Protein AF-A0A2V7IF15-F1 (afdb_monomer_lite)

Secondary structure (DSSP, 8-state):
----------GGGSSSSSSSSS--S----------------PPPPPPPPSSS--SSSHHHHTT---HHHHHHHHHHHHHHHHHHHHHHHHHHHHHTT--GGGS-HHHHHHHHHHHHHHHHHHHHHHHHHHHHHHHHS-HHHHHHHHHHHHHHT-TTSPPP-

Sequence (161 aa):
MRRGGTKVRSVADLHTEEAQMRTMLCSLIAALGIAATAPAQQPAPPAGPPGMMGGDSAEFEWLGLTADQRAKIKAIRDQLQQQNAPLREQVRQITGGRSFRDLSPAARDSLLPKLQPIRDQMMENGRKAHEQIEALLTPEQRKKLAQHMREHGMRGGPPPD

pLDDT: mean 71.69, std 24.36, range [33.16, 97.94]

Structure (mmCIF, N/CA/C/O backbone):
data_AF-A0A2V7IF15-F1
#
_entry.id   AF-A0A2V7IF15-F1
#
loop_
_atom_site.group_PDB
_atom_site.id
_atom_site.type_symbol
_atom_site.label_atom_id
_atom_site.label_alt_id
_atom_site.label_comp_id
_atom_site.label_asym_id
_atom_site.label_entity_id
_atom_site.label_seq_id
_atom_site.pdbx_PDB_ins_code
_atom_site.Cartn_x
_atom_site.Cartn_y
_atom_site.Cartn_z
_atom_site.occupancy
_atom_site.B_iso_or_equiv
_atom_site.auth_seq_id
_atom_site.auth_comp_id
_atom_site.auth_asym_id
_atom_site.auth_atom_id
_atom_site.pdbx_PDB_model_num
ATOM 1 N N . MET A 1 1 ? -57.240 39.005 -23.633 1.00 42.84 1 MET A N 1
ATOM 2 C CA . MET A 1 1 ? -55.908 39.499 -23.214 1.00 42.84 1 MET A CA 1
ATOM 3 C C . MET A 1 1 ? -55.810 39.588 -21.696 1.00 42.84 1 MET A C 1
ATOM 5 O O . MET A 1 1 ? -56.461 40.443 -21.110 1.00 42.84 1 MET A O 1
ATOM 9 N N . ARG A 1 2 ? -54.994 38.736 -21.063 1.00 34.50 2 ARG A N 1
ATOM 10 C CA . ARG A 1 2 ? -54.464 38.924 -19.701 1.00 34.50 2 ARG A CA 1
ATOM 11 C C . ARG A 1 2 ? -53.051 38.334 -19.628 1.00 34.50 2 ARG A C 1
ATOM 13 O O . ARG A 1 2 ? -52.713 37.433 -20.383 1.00 34.50 2 ARG A O 1
ATOM 20 N N . ARG A 1 3 ? -52.255 38.981 -18.782 1.00 39.34 3 ARG A N 1
ATOM 21 C CA . ARG A 1 3 ? -50.794 38.997 -18.652 1.00 39.34 3 ARG A CA 1
ATOM 22 C C . ARG A 1 3 ? -50.221 37.782 -17.915 1.00 39.34 3 ARG A C 1
ATOM 24 O O . ARG A 1 3 ? -50.925 37.164 -17.126 1.00 39.34 3 ARG A O 1
ATOM 31 N N . GLY A 1 4 ? -48.899 37.642 -18.030 1.00 36.25 4 GLY A N 1
ATOM 32 C CA . GLY A 1 4 ? -48.014 37.017 -17.039 1.00 36.25 4 GLY A CA 1
ATOM 33 C C . GLY A 1 4 ? -47.365 35.759 -17.603 1.00 36.25 4 GLY A C 1
ATOM 34 O O . GLY A 1 4 ? -48.064 34.854 -18.017 1.00 36.25 4 GLY A O 1
ATOM 35 N N . GLY A 1 5 ? -46.052 35.618 -17.703 1.00 39.59 5 GLY A N 1
ATOM 36 C CA . GLY A 1 5 ? -44.956 36.299 -17.029 1.00 39.59 5 GLY A CA 1
ATOM 37 C C . GLY A 1 5 ? -43.853 35.253 -16.943 1.00 39.59 5 GLY A C 1
ATOM 38 O O . GLY A 1 5 ? -43.946 34.321 -16.150 1.00 39.59 5 GLY A O 1
ATOM 39 N N . THR A 1 6 ? -42.871 35.347 -17.833 1.00 42.84 6 THR A N 1
ATOM 40 C CA . THR A 1 6 ? -41.742 34.422 -17.929 1.00 42.84 6 THR A CA 1
ATOM 41 C C . THR A 1 6 ? -40.954 34.490 -16.623 1.00 42.84 6 THR A C 1
ATOM 43 O O . THR A 1 6 ? -40.285 35.486 -16.349 1.00 42.84 6 THR A O 1
ATOM 46 N N . LYS A 1 7 ? -41.063 33.463 -15.774 1.00 50.22 7 LYS A N 1
ATOM 47 C CA . LYS A 1 7 ? -40.259 33.375 -14.554 1.00 50.22 7 LYS A CA 1
ATOM 48 C C . LYS A 1 7 ? -38.848 32.956 -14.958 1.00 50.22 7 LYS A C 1
ATOM 50 O O . LYS A 1 7 ? -38.571 31.779 -15.165 1.00 50.22 7 LYS A O 1
ATOM 55 N N . VAL A 1 8 ? -37.987 33.957 -15.111 1.00 46.84 8 VAL A N 1
ATOM 56 C CA . VAL A 1 8 ? -36.533 33.811 -15.185 1.00 46.84 8 VAL A CA 1
ATOM 57 C C . VAL A 1 8 ? -36.099 33.064 -13.922 1.00 46.84 8 VAL A C 1
ATOM 59 O O . VAL A 1 8 ? -36.280 33.563 -12.810 1.00 46.84 8 VAL A O 1
ATOM 62 N N . ARG A 1 9 ? -35.614 31.829 -14.075 1.00 42.75 9 ARG A N 1
ATOM 63 C CA . ARG A 1 9 ? -35.018 31.075 -12.967 1.00 42.75 9 ARG A CA 1
ATOM 64 C C . ARG A 1 9 ? -33.644 31.675 -12.669 1.00 42.75 9 ARG A C 1
ATOM 66 O O . ARG A 1 9 ? -32.831 31.851 -13.570 1.00 42.75 9 ARG A O 1
ATOM 73 N N . SER A 1 10 ? -33.450 32.046 -11.409 1.00 43.06 10 SER A N 1
ATOM 74 C CA . SER A 1 10 ? -32.218 32.626 -10.881 1.00 43.06 10 SER A CA 1
ATOM 75 C C . SER A 1 10 ? -31.094 31.586 -10.872 1.00 43.06 10 SER A C 1
ATOM 77 O O . SER A 1 10 ? -31.337 30.409 -10.620 1.00 43.06 10 SER A O 1
ATOM 79 N N . VAL A 1 11 ? -29.855 32.030 -11.088 1.00 50.34 11 VAL A N 1
ATOM 80 C CA . VAL A 1 11 ? -28.626 31.206 -11.114 1.00 50.34 11 VAL A CA 1
ATOM 81 C C . VAL A 1 11 ? -28.284 30.615 -9.727 1.00 50.34 11 VAL A C 1
ATOM 83 O O . VAL A 1 11 ? -27.347 29.840 -9.583 1.00 50.34 11 VAL A O 1
ATOM 86 N N . ALA A 1 12 ? -29.076 30.924 -8.698 1.00 46.28 12 ALA A N 1
ATOM 87 C CA . ALA A 1 12 ? -28.936 30.379 -7.348 1.00 46.28 12 ALA A CA 1
ATOM 88 C C . ALA A 1 12 ? -29.510 28.955 -7.164 1.00 46.28 12 ALA A C 1
ATOM 90 O O . ALA A 1 12 ? -29.292 28.362 -6.115 1.00 46.28 12 ALA A O 1
ATOM 91 N N . ASP A 1 13 ? -30.206 28.393 -8.160 1.00 40.97 13 ASP A N 1
ATOM 92 C CA . ASP A 1 13 ? -30.818 27.049 -8.087 1.00 40.97 13 ASP A CA 1
ATOM 93 C C . ASP A 1 13 ? -29.898 25.911 -8.588 1.00 40.97 13 ASP A C 1
ATOM 95 O O . ASP A 1 13 ? -30.266 24.744 -8.531 1.00 40.97 13 ASP A O 1
ATOM 99 N N . LEU A 1 14 ? -28.691 26.219 -9.082 1.00 45.41 14 LEU A N 1
ATOM 100 C CA . LEU A 1 14 ? -27.786 25.225 -9.692 1.00 45.41 14 LEU A CA 1
ATOM 101 C C . LEU A 1 14 ? -26.633 24.759 -8.786 1.00 45.41 14 LEU A C 1
ATOM 103 O O . LEU A 1 14 ? -25.773 24.006 -9.231 1.00 45.41 14 LEU A O 1
ATOM 107 N N . HIS A 1 15 ? -26.614 25.158 -7.512 1.00 44.34 15 HIS A N 1
ATOM 108 C CA . HIS A 1 15 ? -25.579 24.740 -6.551 1.00 44.34 15 HIS A CA 1
ATOM 109 C C . HIS A 1 15 ? -26.118 23.961 -5.343 1.00 44.34 15 HIS A C 1
ATOM 111 O O . HIS A 1 15 ? -25.458 23.878 -4.309 1.00 44.34 15 HIS A O 1
ATOM 117 N N . THR A 1 16 ? -27.295 23.344 -5.460 1.00 43.84 16 THR A N 1
ATOM 118 C CA . THR A 1 16 ? -27.920 22.616 -4.338 1.00 43.84 16 THR A CA 1
ATOM 119 C C . THR A 1 16 ? -28.090 21.113 -4.586 1.00 43.84 16 THR A C 1
ATOM 121 O O . THR A 1 16 ? -28.629 20.421 -3.732 1.00 43.84 16 THR A O 1
ATOM 124 N N . GLU A 1 17 ? -27.543 20.564 -5.678 1.00 41.78 17 GLU A N 1
ATOM 125 C CA . GLU A 1 17 ? -27.634 19.117 -5.970 1.00 41.78 17 GLU A CA 1
ATOM 126 C C . GLU A 1 17 ? -26.302 18.349 -5.861 1.00 41.78 17 GLU A C 1
ATOM 128 O O . GLU A 1 17 ? -26.298 17.125 -5.836 1.00 41.78 17 GLU A O 1
ATOM 133 N N . GLU A 1 18 ? -25.167 19.030 -5.665 1.00 45.66 18 GLU A N 1
ATOM 134 C CA . GLU A 1 18 ? -23.857 18.377 -5.446 1.00 45.66 18 GLU A CA 1
ATOM 135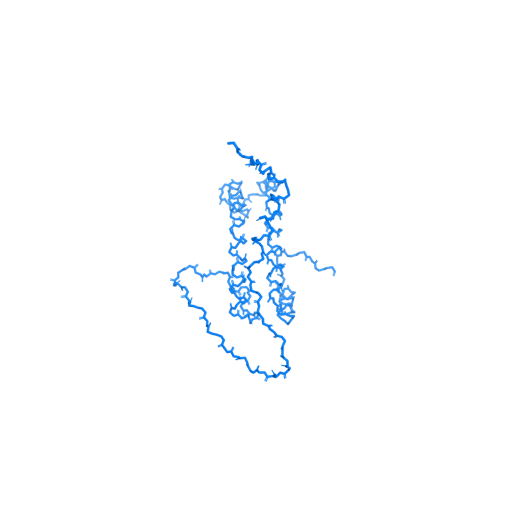 C C . GLU A 1 18 ? -23.558 18.105 -3.955 1.00 45.66 18 GLU A C 1
ATOM 137 O O . GLU A 1 18 ? -22.573 17.456 -3.600 1.00 45.66 18 GLU A O 1
ATOM 142 N N . ALA A 1 19 ? -24.417 18.585 -3.049 1.00 42.03 19 ALA A N 1
ATOM 143 C CA . ALA A 1 19 ? -24.219 18.480 -1.600 1.00 42.03 19 ALA A CA 1
ATOM 144 C C . ALA A 1 19 ? -25.078 17.392 -0.925 1.00 42.03 19 ALA A C 1
ATOM 146 O O . ALA A 1 19 ? -24.984 17.207 0.289 1.00 42.03 19 ALA A O 1
ATOM 147 N N . GLN A 1 20 ? -25.906 16.662 -1.683 1.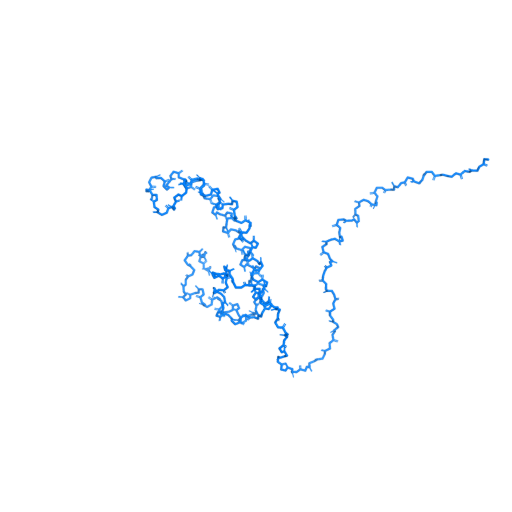00 41.25 20 GLN A N 1
ATOM 148 C CA . GLN A 1 20 ? -26.868 15.692 -1.135 1.00 41.25 20 GLN A CA 1
ATOM 149 C C . GLN A 1 20 ? -26.577 14.220 -1.473 1.00 41.25 20 GLN A C 1
ATOM 151 O O . GLN A 1 20 ? -27.348 13.348 -1.088 1.00 41.25 20 GLN A O 1
ATOM 156 N N . MET A 1 21 ? -25.427 13.907 -2.084 1.00 38.66 21 MET A N 1
ATOM 157 C CA . MET A 1 21 ? -24.996 12.518 -2.343 1.00 38.66 21 MET A CA 1
ATOM 158 C C . MET A 1 21 ? -23.749 12.100 -1.540 1.00 38.66 21 MET A C 1
ATOM 160 O O . MET A 1 21 ? -23.026 11.176 -1.903 1.00 38.66 21 MET A O 1
ATOM 164 N N . ARG A 1 22 ? -23.479 12.781 -0.420 1.00 42.62 22 ARG A N 1
ATOM 165 C CA . ARG A 1 22 ? -22.440 12.393 0.558 1.00 42.62 22 ARG A CA 1
ATOM 166 C C . ARG A 1 22 ? -22.957 12.238 1.986 1.00 42.62 22 ARG A C 1
ATOM 168 O O . ARG A 1 22 ? -22.186 11.913 2.882 1.00 42.62 22 ARG A O 1
ATOM 175 N N . THR A 1 23 ? -24.262 12.397 2.184 1.00 41.72 23 THR A N 1
ATOM 176 C CA . THR A 1 23 ? -24.863 12.442 3.520 1.00 41.72 23 THR A CA 1
ATOM 177 C C . THR A 1 23 ? -26.137 11.608 3.565 1.00 41.72 23 THR A C 1
ATOM 179 O O . THR A 1 23 ? -27.205 12.083 3.925 1.00 41.72 23 THR A O 1
ATOM 182 N N . MET A 1 24 ? -26.034 10.340 3.182 1.00 44.47 24 MET A N 1
ATOM 183 C CA . MET A 1 24 ? -27.031 9.335 3.541 1.00 44.47 24 MET A CA 1
ATOM 184 C C . MET A 1 24 ? -26.335 7.999 3.775 1.00 44.47 24 MET A C 1
ATOM 186 O O . MET A 1 24 ? -26.244 7.171 2.879 1.00 44.47 24 MET A O 1
ATOM 190 N N . LEU A 1 25 ? -25.861 7.786 5.003 1.00 38.16 25 LEU A N 1
ATOM 191 C CA . LEU A 1 25 ? -26.136 6.525 5.683 1.00 38.16 25 LEU A CA 1
ATOM 192 C C . LEU A 1 25 ? -25.972 6.690 7.202 1.00 38.16 25 LEU A C 1
ATOM 194 O O . LEU A 1 25 ? -24.869 6.860 7.712 1.00 38.16 25 LEU A O 1
ATOM 198 N N . CYS A 1 26 ? -27.116 6.579 7.882 1.00 33.16 26 CYS A N 1
ATOM 199 C CA . CYS A 1 26 ? -27.292 6.209 9.289 1.00 33.16 26 CYS A CA 1
ATOM 200 C C . CYS A 1 26 ? -27.087 7.283 10.370 1.00 33.16 26 CYS A C 1
ATOM 202 O O . CYS A 1 26 ? -26.151 7.232 11.163 1.00 33.16 26 CYS A O 1
ATOM 204 N N . SER A 1 27 ? -28.093 8.151 10.501 1.00 44.31 27 SER A N 1
ATOM 205 C CA . SER A 1 27 ? -28.514 8.689 11.802 1.00 44.31 27 SER A CA 1
ATOM 206 C C . SER A 1 27 ? -29.509 7.727 12.464 1.00 44.31 27 SER A C 1
ATOM 208 O O . SER A 1 27 ? -30.581 7.512 11.907 1.00 44.31 27 SER A O 1
ATOM 210 N N . LEU A 1 28 ? -29.143 7.164 13.622 1.00 46.41 28 LEU A N 1
ATOM 211 C CA . LEU A 1 28 ? -29.956 6.523 14.687 1.00 46.41 28 LEU A CA 1
ATOM 212 C C . LEU A 1 28 ? -28.902 5.909 15.646 1.00 46.41 28 LEU A C 1
ATOM 214 O O . LEU A 1 28 ? -28.027 5.196 15.176 1.00 46.41 28 LEU A O 1
ATOM 218 N N . ILE A 1 29 ? -28.819 6.154 16.959 1.00 46.28 29 ILE A N 1
ATOM 219 C CA . ILE A 1 29 ? -29.845 6.164 18.010 1.00 46.28 29 ILE A CA 1
ATOM 220 C C . ILE A 1 29 ? -29.351 6.985 19.226 1.00 46.28 29 ILE A C 1
ATOM 222 O O . ILE A 1 29 ? -28.156 7.119 19.475 1.00 46.28 29 ILE A O 1
ATOM 226 N N . ALA A 1 30 ? -30.341 7.498 19.955 1.00 42.62 30 ALA A N 1
ATOM 227 C CA . ALA A 1 30 ? -30.370 8.199 21.233 1.00 42.62 30 ALA A CA 1
ATOM 228 C C . ALA A 1 30 ? -29.396 7.773 22.356 1.00 42.62 30 ALA A C 1
ATOM 230 O O . ALA A 1 30 ? -29.001 6.619 22.495 1.00 42.62 30 ALA A O 1
ATOM 231 N N . ALA A 1 31 ? -29.126 8.746 23.231 1.00 48.09 31 ALA A N 1
ATOM 232 C CA . ALA A 1 31 ? -28.498 8.589 24.538 1.00 48.09 31 ALA A CA 1
ATOM 233 C C . ALA A 1 31 ? -29.313 7.685 25.482 1.00 48.09 31 ALA A C 1
ATOM 235 O O . ALA A 1 31 ? -30.524 7.867 25.589 1.00 48.09 31 ALA A O 1
ATOM 236 N N . LEU A 1 32 ? -28.640 6.793 26.226 1.00 43.28 32 LEU A N 1
ATOM 237 C CA . LEU A 1 32 ? -29.124 6.218 27.492 1.00 43.28 32 LEU A CA 1
ATOM 238 C C . LEU A 1 32 ? -28.007 5.460 28.242 1.00 43.28 32 LEU A C 1
ATOM 240 O O . LEU A 1 32 ? -27.409 4.542 27.697 1.00 43.28 32 LEU A O 1
ATOM 244 N N . GLY A 1 33 ? -27.769 5.879 29.493 1.00 40.06 33 GLY A N 1
ATOM 245 C CA . GLY A 1 33 ? -27.528 5.057 30.694 1.00 40.06 33 GLY A CA 1
ATOM 246 C C . GLY A 1 33 ? -26.483 3.931 30.692 1.00 40.06 33 GLY A C 1
ATOM 247 O O . GLY A 1 33 ? -26.586 2.953 29.964 1.00 40.06 33 GLY A O 1
ATOM 248 N N . ILE A 1 34 ? -25.547 4.004 31.644 1.00 57.12 34 ILE A N 1
ATOM 249 C CA . ILE A 1 34 ? -24.612 2.930 32.014 1.00 57.12 34 ILE A CA 1
ATOM 250 C C . ILE A 1 34 ? -25.387 1.658 32.407 1.00 57.12 34 ILE A C 1
ATOM 252 O O . ILE A 1 34 ? -26.095 1.653 33.412 1.00 57.12 34 ILE A O 1
ATOM 256 N N . ALA A 1 35 ? -25.185 0.565 31.670 1.00 40.62 35 ALA A N 1
ATOM 257 C CA . ALA A 1 35 ? -25.468 -0.794 32.124 1.00 40.62 35 ALA A CA 1
ATOM 258 C C . ALA A 1 35 ? -24.464 -1.762 31.481 1.00 40.62 35 ALA A C 1
ATOM 260 O O . ALA A 1 35 ? -24.414 -1.910 30.259 1.00 40.62 35 ALA A O 1
ATOM 261 N N . ALA A 1 36 ? -23.648 -2.413 32.314 1.00 48.47 36 ALA A N 1
ATOM 262 C CA . ALA A 1 36 ? -22.778 -3.507 31.903 1.00 48.47 36 ALA A CA 1
ATOM 263 C C . ALA A 1 36 ? -23.640 -4.634 31.314 1.00 48.47 36 ALA A C 1
ATOM 265 O O . ALA A 1 36 ? -24.370 -5.310 32.036 1.00 48.47 36 ALA A O 1
ATOM 266 N N . THR A 1 37 ? -23.583 -4.808 29.996 1.00 43.94 37 THR A N 1
ATOM 267 C CA . THR A 1 37 ? -24.317 -5.848 29.274 1.00 43.94 37 THR A CA 1
ATOM 268 C C . THR A 1 37 ? -23.322 -6.734 28.536 1.00 43.94 37 THR A C 1
ATOM 270 O O . THR A 1 37 ? -22.421 -6.262 27.845 1.00 43.94 37 THR A O 1
ATOM 273 N N . ALA A 1 38 ? -23.449 -8.041 28.771 1.00 47.16 38 ALA A N 1
ATOM 274 C CA . ALA A 1 38 ? -22.685 -9.095 28.116 1.00 47.16 38 ALA A CA 1
ATOM 275 C C . ALA A 1 38 ? -22.803 -8.987 26.581 1.00 47.16 38 ALA A C 1
ATOM 277 O O . ALA A 1 38 ? -23.843 -8.538 26.091 1.00 47.16 38 ALA A O 1
ATOM 278 N N . PRO A 1 39 ? -21.782 -9.393 25.802 1.00 44.97 39 PRO A N 1
ATOM 279 C CA . PRO A 1 39 ? -21.814 -9.231 24.355 1.00 44.97 39 PRO A CA 1
ATOM 280 C C . PRO A 1 39 ? -22.923 -10.098 23.746 1.00 44.97 39 PRO A C 1
ATOM 282 O O . PRO A 1 39 ? -22.820 -11.323 23.692 1.00 44.97 39 PRO A O 1
ATOM 285 N N . ALA A 1 40 ? -23.984 -9.444 23.274 1.00 42.44 40 ALA A N 1
ATOM 286 C CA . ALA A 1 40 ? -24.996 -10.047 22.424 1.00 42.44 40 ALA A CA 1
ATOM 287 C C . ALA A 1 40 ? -24.365 -10.377 21.061 1.00 42.44 40 ALA A C 1
ATOM 289 O O . ALA A 1 40 ? -23.902 -9.491 20.342 1.00 42.44 40 ALA A O 1
ATOM 290 N N . GLN A 1 41 ? -24.324 -11.662 20.713 1.00 40.34 41 GLN A N 1
ATOM 291 C CA . GLN A 1 41 ? -23.878 -12.139 19.405 1.00 40.34 41 GLN A CA 1
ATOM 292 C C . GLN A 1 41 ? -24.855 -11.665 18.321 1.00 40.34 41 GLN A C 1
ATOM 294 O O . GLN A 1 41 ? -25.971 -12.169 18.212 1.00 40.34 41 GLN A O 1
ATOM 299 N N . GLN A 1 42 ? -24.435 -10.691 17.511 1.00 43.12 42 GLN A N 1
ATOM 300 C CA . GLN A 1 42 ? -25.142 -10.331 16.283 1.00 43.12 42 GLN A CA 1
ATOM 301 C C . GLN A 1 42 ? -25.047 -11.487 15.266 1.00 43.12 42 GLN A C 1
ATOM 303 O O . GLN A 1 42 ? -23.982 -12.105 15.155 1.00 43.12 42 GLN A O 1
ATOM 308 N N . PRO A 1 43 ? -26.121 -11.791 14.510 1.00 36.91 43 PRO A N 1
ATOM 309 C CA . PRO A 1 43 ? -26.095 -12.829 13.484 1.00 36.91 43 PRO A CA 1
ATOM 310 C C . PRO A 1 43 ? -25.052 -12.499 12.413 1.00 36.91 43 PRO A C 1
ATOM 312 O O . PRO A 1 43 ? -25.048 -11.399 11.861 1.00 36.91 43 PRO A O 1
ATOM 315 N N . ALA A 1 44 ? -24.165 -13.449 12.120 1.00 47.59 44 ALA A N 1
ATOM 316 C CA . ALA A 1 44 ? -23.176 -13.292 11.062 1.00 47.59 44 ALA A CA 1
ATOM 317 C C . ALA A 1 44 ? -23.870 -13.208 9.684 1.00 47.59 44 ALA A C 1
ATOM 319 O O . ALA A 1 44 ? -24.793 -13.989 9.428 1.00 47.59 44 ALA A O 1
ATOM 320 N N . PRO A 1 45 ? -23.439 -12.308 8.778 1.00 42.94 45 PRO A N 1
ATOM 321 C CA . PRO A 1 45 ? -23.923 -12.309 7.402 1.00 42.94 45 PRO A CA 1
ATOM 322 C C . PRO A 1 45 ? -23.533 -13.623 6.696 1.00 42.94 45 PRO A C 1
ATOM 324 O O . PRO A 1 45 ? -22.503 -14.218 7.033 1.00 42.94 45 PRO A O 1
ATOM 327 N N . PRO A 1 46 ? -24.345 -14.095 5.731 1.00 44.25 46 PRO A N 1
ATOM 328 C CA . PRO A 1 46 ? -24.154 -15.396 5.101 1.00 44.25 46 PRO A CA 1
ATOM 329 C C . PRO A 1 46 ? -22.793 -15.485 4.404 1.00 44.25 46 PRO A C 1
ATOM 331 O O . PRO A 1 46 ? -22.395 -14.596 3.650 1.00 44.25 46 PRO A O 1
ATOM 334 N N . ALA A 1 47 ? -22.089 -16.586 4.668 1.00 47.19 47 ALA A N 1
ATOM 335 C CA . ALA A 1 47 ? -20.830 -16.920 4.022 1.00 47.19 47 ALA A CA 1
ATOM 336 C C . ALA A 1 47 ? -21.041 -17.065 2.505 1.00 47.19 47 ALA A C 1
ATOM 338 O O . ALA A 1 47 ? -21.891 -17.835 2.057 1.00 47.19 47 ALA A O 1
ATOM 339 N N . GLY A 1 48 ? -20.275 -16.305 1.720 1.00 42.81 48 GLY A N 1
ATOM 340 C CA . GLY A 1 48 ? -20.237 -16.438 0.265 1.00 42.81 48 GLY A CA 1
ATOM 341 C C . GLY A 1 48 ? -19.682 -17.802 -0.181 1.00 42.81 48 GLY A C 1
ATOM 342 O O . GLY A 1 48 ? -19.086 -18.522 0.624 1.00 42.81 48 GLY A O 1
ATOM 343 N N . PRO A 1 49 ? -19.880 -18.176 -1.457 1.00 36.19 49 PRO A N 1
ATOM 344 C CA . PRO A 1 49 ? -19.556 -19.506 -1.963 1.00 36.19 49 PRO A CA 1
ATOM 345 C C . PRO A 1 49 ? -18.055 -19.842 -1.838 1.00 36.19 49 PRO A C 1
ATOM 347 O O . PRO A 1 49 ? -17.207 -18.953 -1.957 1.00 36.19 49 PRO A O 1
ATOM 350 N N . PRO A 1 50 ? -17.704 -21.125 -1.621 1.00 43.72 50 PRO A N 1
ATOM 351 C CA . PRO A 1 50 ? -16.331 -21.551 -1.393 1.00 43.72 50 PRO A CA 1
ATOM 352 C C . PRO A 1 50 ? -15.564 -21.625 -2.720 1.00 43.72 50 PRO A C 1
ATOM 354 O O . PRO A 1 50 ? -15.692 -22.581 -3.480 1.00 43.72 50 PRO A O 1
ATOM 357 N N . GLY A 1 51 ? -14.746 -20.613 -3.000 1.00 40.31 51 GLY A N 1
ATOM 358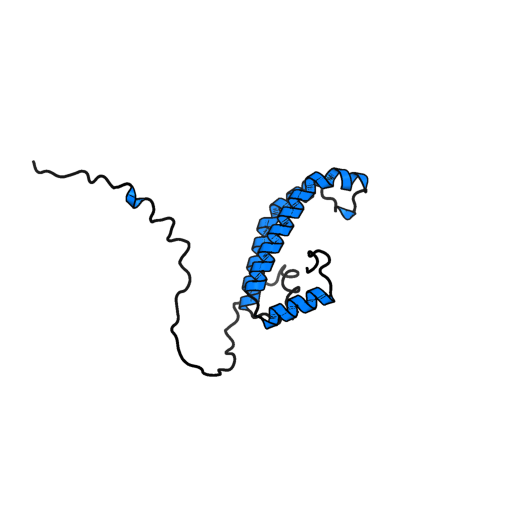 C CA . GLY A 1 51 ? -13.800 -20.634 -4.115 1.00 40.31 51 GLY A CA 1
ATOM 359 C C . GLY A 1 51 ? -13.022 -19.323 -4.234 1.00 40.31 51 GLY A C 1
ATOM 360 O O . GLY A 1 51 ? -13.618 -18.281 -4.465 1.00 40.31 51 GLY A O 1
ATOM 361 N N . MET A 1 52 ? -11.691 -19.386 -4.092 1.00 38.88 52 MET A N 1
ATOM 362 C CA . MET A 1 52 ? -10.715 -18.286 -4.281 1.00 38.88 52 MET A CA 1
ATOM 363 C C . MET A 1 52 ? -10.607 -17.195 -3.187 1.00 38.88 52 MET A C 1
ATOM 365 O O . MET A 1 52 ? -10.227 -16.069 -3.487 1.00 38.88 52 MET A O 1
ATOM 369 N N . MET A 1 53 ? -10.845 -17.507 -1.909 1.00 39.28 53 MET A N 1
ATOM 370 C CA . MET A 1 53 ? -10.569 -16.588 -0.782 1.00 39.28 53 MET A CA 1
ATOM 371 C C . MET A 1 53 ? -9.477 -17.158 0.128 1.00 39.28 53 MET A C 1
ATOM 373 O O . MET A 1 53 ? -9.758 -17.704 1.188 1.00 39.28 53 MET A O 1
ATOM 377 N N . GLY A 1 54 ? -8.222 -17.078 -0.299 1.00 38.66 54 GLY A N 1
ATOM 378 C CA . GLY A 1 54 ? -7.080 -17.498 0.512 1.00 38.66 54 GLY A CA 1
ATOM 379 C C . GLY A 1 54 ? -5.916 -16.551 0.288 1.00 38.66 54 GLY A C 1
ATOM 380 O O . GLY A 1 54 ? -5.114 -16.778 -0.609 1.00 38.66 54 GLY A O 1
ATOM 381 N N . GLY A 1 55 ? -5.847 -15.474 1.069 1.00 40.62 55 GLY A N 1
ATOM 382 C CA . GLY A 1 55 ? -4.700 -14.565 1.030 1.00 40.62 55 GLY A CA 1
ATOM 383 C C . GLY A 1 55 ? -4.822 -13.347 1.938 1.00 40.62 55 GLY A C 1
ATOM 384 O O . GLY A 1 55 ? -3.868 -13.000 2.624 1.00 40.62 55 GLY A O 1
ATOM 385 N N . ASP A 1 56 ? -6.006 -12.742 2.024 1.00 46.41 56 ASP A N 1
ATOM 386 C CA . ASP A 1 56 ? -6.057 -11.322 2.395 1.00 46.41 56 ASP A CA 1
ATOM 387 C C . ASP A 1 56 ? -6.722 -11.018 3.741 1.00 46.41 56 ASP A C 1
ATOM 389 O O . ASP A 1 56 ? -6.963 -9.855 4.036 1.00 46.41 56 ASP A O 1
ATOM 393 N N . SER A 1 57 ? -7.028 -12.007 4.585 1.00 49.94 57 SER A N 1
ATOM 394 C CA . SER A 1 57 ? -7.492 -11.781 5.972 1.00 49.94 57 SER A CA 1
ATOM 395 C C . SER A 1 57 ? -6.464 -12.181 7.032 1.00 49.94 57 SER A C 1
ATOM 397 O O . SER A 1 57 ? -6.446 -11.578 8.106 1.00 49.94 57 SER A O 1
ATOM 399 N N . ALA A 1 58 ? -5.558 -13.107 6.705 1.00 55.78 58 ALA A N 1
ATOM 400 C CA . ALA A 1 58 ? -4.646 -13.748 7.653 1.00 55.78 58 ALA A CA 1
ATOM 401 C C . ALA A 1 58 ? -3.719 -12.769 8.398 1.00 55.78 58 ALA A C 1
ATOM 403 O O . ALA A 1 58 ? -3.440 -12.962 9.579 1.00 55.78 58 ALA A O 1
ATOM 404 N N . GLU A 1 59 ? -3.297 -11.677 7.751 1.00 60.78 59 GLU A N 1
ATOM 405 C CA . GLU A 1 59 ? -2.359 -10.699 8.331 1.00 60.78 59 GLU A CA 1
ATOM 406 C C . GLU A 1 59 ? -2.882 -10.033 9.616 1.00 60.78 59 GLU A C 1
ATOM 408 O O . GLU A 1 59 ? -2.081 -9.582 10.427 1.00 60.78 59 GLU A O 1
ATOM 413 N N . PHE A 1 60 ? -4.201 -9.998 9.844 1.00 69.06 60 PHE A N 1
ATOM 414 C CA . PHE A 1 60 ? -4.797 -9.388 11.041 1.00 69.06 60 PHE A CA 1
ATOM 415 C C . PHE A 1 60 ? -5.681 -10.339 11.853 1.00 69.06 60 PHE A C 1
ATOM 417 O O . PHE A 1 60 ? -6.300 -9.915 12.828 1.00 69.06 60 PHE A O 1
ATOM 424 N N . GLU A 1 61 ? -5.756 -11.624 11.501 1.00 69.62 61 GLU A N 1
ATOM 425 C CA . GLU A 1 61 ? -6.603 -12.589 12.223 1.00 69.62 61 GLU A CA 1
ATOM 426 C C . GLU A 1 61 ? -6.208 -12.719 13.701 1.00 69.62 61 GLU A C 1
ATOM 428 O O . GLU A 1 61 ? -7.066 -12.820 14.581 1.00 69.62 61 GLU A O 1
ATOM 433 N N . TRP A 1 62 ? -4.918 -12.577 13.997 1.00 76.50 62 TRP A N 1
ATOM 434 C CA . TRP A 1 62 ? -4.372 -12.587 15.352 1.00 76.50 62 TRP A CA 1
ATOM 435 C C . TRP A 1 62 ? -4.766 -11.357 16.196 1.00 76.50 62 TRP A C 1
ATOM 437 O O . TRP A 1 62 ? -4.582 -11.384 17.416 1.00 76.50 62 TRP A O 1
ATOM 447 N N . LEU A 1 63 ? -5.337 -10.292 15.611 1.00 85.00 63 LEU A N 1
ATOM 448 C CA . LEU A 1 63 ? -5.824 -9.114 16.349 1.00 85.00 63 LEU A CA 1
ATOM 449 C C . LEU A 1 63 ? -7.169 -9.348 17.055 1.00 85.00 63 LEU A C 1
ATOM 451 O O . LEU A 1 63 ? -7.605 -8.488 17.819 1.00 85.00 63 LEU A O 1
ATOM 455 N N . GLY A 1 64 ? -7.830 -10.490 16.831 1.00 86.69 64 GLY A N 1
ATOM 456 C CA . GLY A 1 64 ? -9.148 -10.751 17.418 1.00 86.69 64 GLY A CA 1
ATOM 457 C C . GLY A 1 64 ? -10.209 -9.786 16.884 1.00 86.69 64 GLY A C 1
ATOM 458 O O . GLY A 1 64 ? -10.973 -9.207 17.649 1.00 86.69 64 GLY A O 1
ATOM 459 N N . LEU A 1 65 ? -10.210 -9.564 15.567 1.00 90.75 65 LEU A N 1
ATOM 460 C CA . LEU A 1 65 ? -11.145 -8.656 14.903 1.00 90.75 65 LEU A CA 1
ATOM 461 C C . LEU A 1 65 ? -12.602 -9.118 15.073 1.00 90.75 65 LEU A C 1
ATOM 463 O O . LEU A 1 65 ? -12.889 -10.319 15.086 1.00 90.75 65 LEU A O 1
ATOM 467 N N . THR A 1 66 ? -13.544 -8.179 15.120 1.00 92.19 66 THR A N 1
ATOM 468 C CA . THR A 1 66 ? -14.975 -8.492 14.990 1.00 92.19 66 THR A CA 1
ATOM 469 C C . THR A 1 66 ? -15.324 -8.867 13.545 1.00 92.19 66 THR A C 1
ATOM 471 O O . THR A 1 66 ? -14.543 -8.638 12.616 1.00 92.19 66 THR A O 1
ATOM 474 N N . ALA A 1 67 ? -16.506 -9.454 13.327 1.00 90.31 67 ALA A N 1
ATOM 475 C CA . ALA A 1 67 ? -16.985 -9.757 11.975 1.00 90.31 67 ALA A CA 1
ATOM 476 C C . ALA A 1 67 ? -17.095 -8.485 11.114 1.00 90.31 67 ALA A C 1
ATOM 478 O O . ALA A 1 67 ? -16.617 -8.468 9.980 1.00 90.31 67 ALA A O 1
ATOM 479 N N . ASP A 1 68 ? -17.617 -7.403 11.691 1.00 91.81 68 ASP A N 1
ATOM 480 C CA . ASP A 1 68 ? -17.759 -6.115 11.009 1.00 91.81 68 ASP A CA 1
ATOM 481 C C . ASP A 1 68 ? -16.406 -5.477 10.682 1.00 91.81 68 ASP A C 1
ATOM 483 O O . ASP A 1 68 ? -16.215 -4.960 9.580 1.00 91.81 68 ASP A O 1
ATOM 487 N N . GLN A 1 69 ? -15.439 -5.536 11.607 1.00 92.44 69 GLN A N 1
ATOM 488 C CA . GLN A 1 69 ? -14.075 -5.065 11.349 1.00 92.44 69 GLN A CA 1
ATOM 489 C C . GLN A 1 69 ? -13.443 -5.841 10.188 1.00 92.44 69 GLN A C 1
ATOM 491 O O . GLN A 1 69 ? -12.897 -5.226 9.274 1.00 92.44 69 GLN A O 1
ATOM 496 N N . ARG A 1 70 ? -13.568 -7.177 10.172 1.00 91.69 70 ARG A N 1
ATOM 497 C CA . ARG A 1 70 ? -13.071 -8.011 9.063 1.00 91.69 70 ARG A CA 1
ATOM 498 C C . ARG A 1 70 ? -13.693 -7.618 7.726 1.00 91.69 70 ARG A C 1
ATOM 500 O O . ARG A 1 70 ? -12.962 -7.463 6.752 1.00 91.69 70 ARG A O 1
ATOM 507 N N . ALA A 1 71 ? -15.012 -7.431 7.682 1.00 92.19 71 ALA A N 1
ATOM 508 C CA . ALA A 1 71 ? -15.711 -7.047 6.458 1.00 92.19 71 ALA A CA 1
ATOM 509 C C . ALA A 1 71 ? -15.224 -5.689 5.921 1.00 92.19 71 ALA A C 1
ATOM 511 O O . ALA A 1 71 ? -14.926 -5.563 4.733 1.00 92.19 71 ALA A O 1
ATOM 512 N N . LYS A 1 72 ? -15.065 -4.690 6.799 1.00 93.38 72 LYS A N 1
ATOM 513 C CA . LYS A 1 72 ? -14.567 -3.356 6.423 1.00 93.38 72 LYS A CA 1
ATOM 514 C C . LYS A 1 72 ? -13.108 -3.384 5.960 1.00 93.38 72 LYS A C 1
ATOM 516 O O . LYS A 1 72 ? -12.785 -2.790 4.936 1.00 93.38 72 LYS A O 1
ATOM 521 N N . ILE A 1 73 ? -12.240 -4.112 6.665 1.00 92.56 73 ILE A N 1
ATOM 522 C CA . ILE A 1 73 ? -10.830 -4.284 6.276 1.00 92.56 73 ILE A CA 1
ATOM 523 C C . ILE A 1 73 ? -10.729 -4.960 4.908 1.00 92.56 73 ILE A C 1
ATOM 525 O O . ILE A 1 73 ? -9.935 -4.537 4.069 1.00 92.56 73 ILE A O 1
ATOM 529 N N . LYS A 1 74 ? -11.559 -5.978 4.654 1.00 92.19 74 LYS A N 1
ATOM 530 C CA . LYS A 1 74 ? -11.610 -6.635 3.350 1.00 92.19 74 LYS A CA 1
ATOM 531 C C . LYS A 1 74 ? -11.979 -5.647 2.239 1.00 92.19 74 LYS A C 1
ATOM 533 O O . LYS A 1 74 ? -11.288 -5.604 1.229 1.00 92.19 74 LYS A O 1
ATOM 538 N N . ALA A 1 75 ? -13.008 -4.825 2.441 1.00 94.94 75 ALA A N 1
ATOM 539 C CA . ALA A 1 75 ? -13.411 -3.823 1.455 1.00 94.94 75 ALA A CA 1
ATOM 540 C C . ALA A 1 75 ? -12.282 -2.821 1.143 1.00 94.94 75 ALA A C 1
ATOM 542 O O . ALA A 1 75 ? -12.040 -2.514 -0.023 1.00 94.94 75 ALA A O 1
ATOM 543 N N . ILE A 1 76 ? -11.540 -2.372 2.164 1.00 94.25 76 ILE A N 1
ATOM 544 C CA . ILE A 1 76 ? -10.374 -1.489 1.987 1.00 94.25 76 ILE A CA 1
ATOM 545 C C . ILE A 1 76 ? -9.284 -2.180 1.150 1.00 94.25 76 ILE A C 1
ATOM 547 O O . ILE A 1 76 ? -8.713 -1.569 0.245 1.00 94.25 76 ILE A O 1
ATOM 551 N N . ARG A 1 77 ? -9.006 -3.464 1.412 1.00 91.38 77 ARG A N 1
ATOM 552 C CA . ARG A 1 77 ? -8.021 -4.252 0.650 1.00 91.38 77 ARG A CA 1
ATOM 553 C C . ARG A 1 77 ? -8.442 -4.466 -0.802 1.00 91.38 77 ARG A C 1
ATOM 555 O O . ARG A 1 77 ? -7.621 -4.263 -1.695 1.00 91.38 77 ARG A O 1
ATOM 562 N N . ASP A 1 78 ? -9.706 -4.809 -1.038 1.00 95.06 78 ASP A N 1
ATOM 563 C CA . ASP A 1 78 ? -10.257 -4.979 -2.386 1.00 95.06 78 ASP A CA 1
ATOM 564 C C . ASP A 1 78 ? -10.142 -3.666 -3.180 1.00 95.06 78 ASP A C 1
ATOM 566 O O . ASP A 1 78 ? -9.690 -3.659 -4.327 1.00 95.06 78 ASP A O 1
ATOM 570 N N . GLN A 1 79 ? -10.468 -2.532 -2.550 1.00 95.12 79 GLN A N 1
ATOM 571 C CA . GLN A 1 79 ? -10.320 -1.213 -3.160 1.00 95.12 79 GLN A CA 1
ATOM 572 C C . GLN A 1 79 ? -8.853 -0.892 -3.474 1.00 95.12 79 GLN A C 1
ATOM 574 O O . GLN A 1 79 ? -8.547 -0.448 -4.582 1.00 95.12 79 GLN A O 1
ATOM 579 N N . LEU A 1 80 ? -7.929 -1.147 -2.542 1.00 95.38 80 LEU A N 1
ATOM 580 C CA . LEU A 1 80 ? -6.494 -0.957 -2.772 1.00 95.38 80 LEU A CA 1
ATOM 581 C C . LEU A 1 80 ? -5.995 -1.824 -3.936 1.00 95.38 80 LEU A C 1
ATOM 583 O O . LEU A 1 80 ? -5.199 -1.364 -4.757 1.00 95.38 80 LEU A O 1
ATOM 587 N N . GLN A 1 81 ? -6.453 -3.075 -4.024 1.00 96.00 81 GLN A N 1
ATOM 588 C CA . GLN A 1 81 ? -6.106 -3.977 -5.118 1.00 96.00 81 GLN A CA 1
ATOM 589 C C . GLN A 1 81 ? -6.591 -3.426 -6.460 1.00 96.00 81 GLN A C 1
ATOM 591 O O . GLN A 1 81 ? -5.801 -3.371 -7.403 1.00 96.00 81 GLN A O 1
ATOM 596 N N . GLN A 1 82 ? -7.848 -2.986 -6.539 1.00 96.94 82 GLN A N 1
ATOM 597 C CA . GLN A 1 82 ? -8.419 -2.385 -7.746 1.00 96.94 82 GLN A CA 1
ATOM 598 C C . GLN A 1 82 ? -7.670 -1.109 -8.146 1.00 96.94 82 GLN A C 1
ATOM 600 O O . GLN A 1 82 ? -7.292 -0.954 -9.306 1.00 96.94 82 GLN A O 1
ATOM 605 N N . GLN A 1 83 ? -7.373 -0.237 -7.181 1.00 95.50 83 GLN A N 1
ATOM 606 C CA . GLN A 1 83 ? -6.635 1.003 -7.411 1.00 95.50 83 GLN A CA 1
ATOM 607 C C . GLN A 1 83 ? -5.200 0.742 -7.899 1.00 95.50 83 GLN A C 1
ATOM 609 O O . GLN A 1 83 ? -4.699 1.450 -8.772 1.00 95.50 83 GLN A O 1
ATOM 614 N N . ASN A 1 84 ? -4.534 -0.287 -7.367 1.00 97.50 84 ASN A N 1
ATOM 615 C CA . ASN A 1 84 ? -3.164 -0.639 -7.742 1.00 97.50 84 ASN A CA 1
ATOM 616 C C . ASN A 1 84 ? -3.071 -1.552 -8.975 1.00 97.50 84 ASN A C 1
ATOM 618 O O . ASN A 1 84 ? -1.971 -1.724 -9.499 1.00 97.50 84 ASN A O 1
ATOM 622 N N . ALA A 1 85 ? -4.169 -2.142 -9.454 1.00 97.88 85 ALA A N 1
ATOM 623 C CA . ALA A 1 85 ? -4.175 -3.011 -10.633 1.00 97.88 85 ALA A CA 1
ATOM 624 C C . ALA A 1 85 ? -3.515 -2.371 -11.877 1.00 97.88 85 ALA A C 1
ATOM 626 O O . ALA A 1 85 ? -2.597 -2.989 -12.424 1.00 97.88 85 ALA A O 1
ATOM 627 N N . PRO A 1 86 ? -3.864 -1.135 -12.298 1.00 97.94 86 PRO A N 1
ATOM 628 C CA . PRO A 1 86 ? -3.202 -0.499 -13.440 1.00 97.94 86 PRO A CA 1
ATOM 629 C C . PRO A 1 86 ? -1.716 -0.206 -13.187 1.00 97.94 86 PRO A C 1
ATOM 631 O O . PRO A 1 86 ? -0.911 -0.291 -14.110 1.00 97.94 86 PRO A O 1
ATOM 634 N N . LEU A 1 87 ? -1.319 0.095 -11.945 1.00 97.50 87 LEU A N 1
ATOM 635 C CA . LEU A 1 87 ? 0.086 0.327 -11.586 1.00 97.50 87 LEU A CA 1
ATOM 636 C C . LEU A 1 87 ? 0.903 -0.969 -11.677 1.00 97.50 87 LEU A C 1
ATOM 638 O O . LEU A 1 87 ? 2.005 -0.977 -12.223 1.00 97.50 87 LEU A O 1
ATOM 642 N N . ARG A 1 88 ? 0.343 -2.089 -11.203 1.00 96.12 88 ARG A N 1
ATOM 643 C CA . ARG A 1 88 ? 0.953 -3.423 -11.335 1.00 96.12 88 ARG A CA 1
ATOM 644 C C . ARG A 1 88 ? 1.126 -3.812 -12.799 1.00 96.12 88 ARG A C 1
ATOM 646 O O . ARG A 1 88 ? 2.162 -4.369 -13.158 1.00 96.12 88 ARG A O 1
ATOM 653 N N . GLU A 1 89 ? 0.147 -3.487 -13.637 1.00 97.31 89 GLU A N 1
ATOM 654 C CA . GLU A 1 89 ? 0.237 -3.726 -15.075 1.00 97.31 89 GLU A CA 1
ATOM 655 C C . GLU A 1 89 ? 1.350 -2.894 -15.725 1.00 97.31 89 GLU A C 1
ATOM 657 O O . GLU A 1 89 ? 2.145 -3.436 -16.489 1.00 97.31 89 GLU A O 1
ATOM 662 N N . GLN A 1 90 ? 1.492 -1.616 -15.363 1.00 96.88 90 GLN A N 1
ATOM 663 C CA . GLN A 1 90 ? 2.603 -0.787 -15.846 1.00 96.88 90 GLN A CA 1
ATOM 664 C C . GLN A 1 90 ? 3.965 -1.361 -15.442 1.00 96.88 90 GLN A C 1
ATOM 666 O O . GLN A 1 90 ? 4.868 -1.445 -16.274 1.00 96.88 90 GLN A O 1
ATOM 671 N N . VAL A 1 91 ? 4.115 -1.824 -14.194 1.00 96.38 91 VAL A N 1
ATOM 672 C CA . VAL A 1 91 ? 5.341 -2.518 -13.762 1.00 96.38 91 VAL A CA 1
ATOM 673 C C . VAL A 1 91 ? 5.596 -3.744 -14.637 1.00 96.38 91 VAL A C 1
ATOM 675 O O . VAL A 1 91 ? 6.711 -3.912 -15.126 1.00 96.38 91 VAL A O 1
ATOM 678 N N . ARG A 1 92 ? 4.569 -4.570 -14.876 1.00 96.06 92 ARG A N 1
ATOM 679 C CA . ARG A 1 92 ? 4.671 -5.769 -15.719 1.00 96.06 92 ARG A CA 1
ATOM 680 C C . ARG A 1 92 ? 5.131 -5.428 -17.137 1.00 96.06 92 ARG A C 1
ATOM 682 O O . ARG A 1 92 ? 5.995 -6.116 -17.671 1.00 96.06 92 ARG A O 1
ATOM 689 N N . GLN A 1 93 ? 4.594 -4.367 -17.732 1.00 96.50 93 GLN A N 1
ATOM 690 C CA . GLN A 1 93 ? 4.980 -3.911 -19.069 1.00 96.50 93 GLN A CA 1
ATOM 691 C C . GLN A 1 93 ? 6.431 -3.419 -19.102 1.00 96.50 93 GLN A C 1
ATOM 693 O O . GLN A 1 93 ? 7.190 -3.812 -19.985 1.00 96.50 93 GLN A O 1
ATOM 698 N N . ILE A 1 94 ? 6.852 -2.635 -18.104 1.00 95.62 94 ILE A N 1
ATOM 699 C CA . ILE A 1 94 ? 8.224 -2.114 -18.005 1.00 95.62 94 ILE A CA 1
ATOM 700 C C . ILE A 1 94 ? 9.248 -3.243 -17.818 1.00 95.62 94 ILE A C 1
ATOM 702 O O . ILE A 1 94 ? 10.340 -3.178 -18.381 1.00 95.62 94 ILE A O 1
ATOM 706 N N . THR A 1 95 ? 8.921 -4.288 -17.051 1.00 95.31 95 THR A N 1
ATOM 707 C CA . THR A 1 95 ? 9.835 -5.421 -16.817 1.00 95.31 95 THR A CA 1
ATOM 708 C C . THR A 1 95 ? 9.745 -6.521 -17.878 1.00 95.31 95 THR A C 1
ATOM 710 O O . THR A 1 95 ? 10.518 -7.486 -17.828 1.00 95.31 95 THR A O 1
ATOM 713 N N . GLY A 1 96 ? 8.818 -6.405 -18.836 1.00 94.44 96 GLY A N 1
ATOM 714 C CA . GLY A 1 96 ? 8.533 -7.448 -19.824 1.00 94.44 96 GLY A CA 1
ATOM 715 C C . GLY A 1 96 ? 8.004 -8.735 -19.185 1.00 94.44 96 GLY A C 1
ATOM 716 O O . GLY A 1 96 ? 8.362 -9.829 -19.607 1.00 94.44 96 GLY A O 1
ATOM 717 N N . GLY A 1 97 ? 7.231 -8.614 -18.103 1.00 93.12 97 GLY A N 1
ATOM 718 C CA . GLY A 1 97 ? 6.660 -9.741 -17.364 1.00 93.12 97 GLY A CA 1
ATOM 719 C C . GLY A 1 97 ? 7.615 -10.437 -16.393 1.00 93.12 97 GLY A C 1
ATOM 720 O O . GLY A 1 97 ? 7.179 -11.308 -15.645 1.00 93.12 97 GLY A O 1
ATOM 721 N N . ARG A 1 98 ? 8.897 -10.055 -16.354 1.00 92.38 98 ARG A N 1
ATOM 722 C CA . ARG A 1 98 ? 9.874 -10.645 -15.428 1.00 92.38 98 ARG A CA 1
ATOM 723 C C . ARG A 1 98 ? 9.780 -10.028 -14.039 1.00 92.38 98 ARG A C 1
ATOM 725 O O . ARG A 1 98 ? 9.514 -8.832 -13.888 1.00 92.38 98 ARG A O 1
ATOM 732 N N . SER A 1 99 ? 10.059 -10.836 -13.020 1.00 90.19 99 SER A N 1
ATOM 733 C CA . SER A 1 99 ? 10.268 -10.335 -11.663 1.00 90.19 99 SER A CA 1
ATOM 734 C C . SER A 1 99 ? 11.490 -9.424 -11.636 1.00 90.19 99 SER A C 1
ATOM 736 O O . SER A 1 99 ? 12.531 -9.743 -12.209 1.00 90.19 99 SER A O 1
ATOM 738 N N . PHE A 1 100 ? 11.396 -8.305 -10.917 1.00 87.44 100 PHE A N 1
ATOM 739 C CA . PHE A 1 100 ? 12.516 -7.375 -10.774 1.00 87.44 100 PHE A CA 1
ATOM 740 C C . PHE A 1 100 ? 13.753 -8.035 -10.141 1.00 87.44 100 PHE A C 1
ATOM 742 O O . PHE A 1 100 ? 14.870 -7.619 -10.426 1.00 87.44 100 PHE A O 1
ATOM 749 N N . ARG A 1 101 ? 13.571 -9.070 -9.305 1.00 89.56 101 ARG A N 1
ATOM 750 C CA . ARG A 1 101 ? 14.674 -9.814 -8.665 1.00 89.56 101 ARG A CA 1
ATOM 751 C C . ARG A 1 101 ? 15.458 -10.690 -9.642 1.00 89.56 101 ARG A C 1
ATOM 753 O O . ARG A 1 101 ? 16.635 -10.927 -9.402 1.00 89.56 101 ARG A O 1
ATOM 760 N N . ASP A 1 102 ? 14.826 -11.098 -10.737 1.00 92.94 102 ASP A N 1
ATOM 761 C CA . ASP A 1 102 ? 15.420 -11.998 -11.732 1.00 92.94 102 ASP A CA 1
ATOM 762 C C . ASP A 1 102 ? 16.179 -11.214 -12.818 1.00 92.94 102 ASP A C 1
ATOM 764 O O . ASP A 1 102 ? 16.815 -11.790 -13.700 1.00 92.94 102 ASP A O 1
ATOM 768 N N . LEU A 1 103 ? 16.112 -9.879 -12.777 1.00 92.62 103 LEU A N 1
ATOM 769 C CA . LEU A 1 103 ? 16.821 -8.997 -13.694 1.00 92.62 103 LEU A CA 1
ATOM 770 C C . LEU A 1 103 ? 18.292 -8.834 -13.287 1.00 92.62 103 LEU A C 1
ATOM 772 O O . LEU A 1 103 ? 18.633 -8.705 -12.104 1.00 92.62 103 LEU A O 1
ATOM 776 N N . SER A 1 104 ? 19.166 -8.736 -14.294 1.00 96.00 104 SER A N 1
ATOM 777 C CA . SER A 1 104 ? 20.572 -8.389 -14.078 1.00 96.00 104 SER A CA 1
ATOM 778 C C . SER A 1 104 ? 20.699 -7.030 -13.368 1.00 96.00 104 SER A C 1
ATOM 780 O O . SER A 1 104 ? 19.806 -6.187 -13.497 1.00 96.00 104 SER A O 1
ATOM 782 N N . PRO A 1 105 ? 21.794 -6.780 -12.625 1.00 95.88 105 PRO A N 1
ATOM 783 C CA . PRO A 1 105 ? 22.018 -5.487 -11.974 1.00 95.88 105 PRO A CA 1
ATOM 784 C C . PRO A 1 105 ? 21.884 -4.298 -12.941 1.00 95.88 105 PRO A C 1
ATOM 786 O O . PRO A 1 105 ? 21.073 -3.413 -12.702 1.00 95.88 105 PRO A O 1
ATOM 789 N N . ALA A 1 106 ? 22.547 -4.353 -14.103 1.00 96.06 106 ALA A N 1
ATOM 790 C CA . ALA A 1 106 ? 22.471 -3.290 -15.109 1.00 96.06 106 ALA A CA 1
ATOM 791 C C . ALA A 1 106 ? 21.041 -3.054 -15.635 1.00 96.06 106 ALA A C 1
ATOM 793 O O . ALA A 1 106 ? 20.622 -1.913 -15.833 1.00 96.06 106 ALA A O 1
ATOM 794 N N . ALA A 1 107 ? 20.257 -4.124 -15.828 1.00 94.62 107 ALA A N 1
ATOM 795 C CA . ALA A 1 107 ? 18.858 -3.991 -16.220 1.00 94.62 107 ALA A CA 1
ATOM 796 C C . ALA A 1 107 ? 18.027 -3.333 -15.108 1.00 94.62 107 ALA A C 1
ATOM 798 O O . ALA 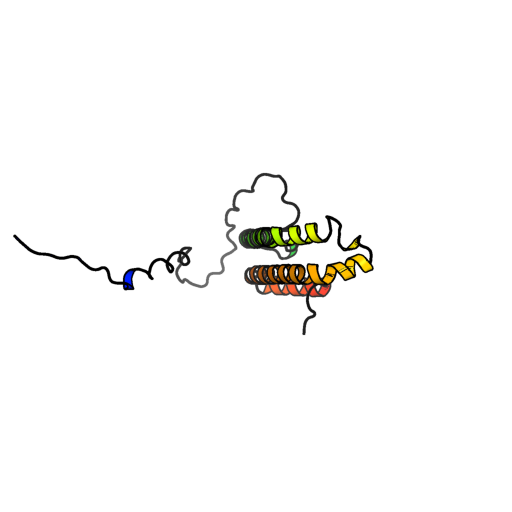A 1 107 ? 17.226 -2.445 -15.394 1.00 94.62 107 ALA A O 1
ATOM 799 N N . ARG A 1 108 ? 18.242 -3.713 -13.842 1.00 94.75 108 ARG A N 1
ATOM 800 C CA . ARG A 1 108 ? 17.572 -3.083 -12.695 1.00 94.75 108 ARG A CA 1
ATOM 801 C C . ARG A 1 108 ? 17.868 -1.590 -12.616 1.00 94.75 108 ARG A C 1
ATOM 803 O O . ARG A 1 108 ? 16.919 -0.818 -12.501 1.00 94.75 108 ARG A O 1
ATOM 810 N N . ASP A 1 109 ? 19.131 -1.200 -12.746 1.00 95.56 109 ASP A N 1
ATOM 811 C CA . ASP A 1 109 ? 19.553 0.203 -12.674 1.00 95.56 109 ASP A CA 1
ATOM 812 C C . ASP A 1 109 ? 18.921 1.033 -13.795 1.00 95.56 109 ASP A C 1
ATOM 814 O O . ASP A 1 109 ? 18.398 2.119 -13.554 1.00 95.56 109 ASP A O 1
ATOM 818 N N . SER A 1 110 ? 18.859 0.482 -15.012 1.00 96.00 110 SER A N 1
ATOM 819 C CA . SER A 1 110 ? 18.233 1.163 -16.153 1.00 96.00 110 SER A CA 1
ATOM 820 C C . SER A 1 110 ? 16.714 1.349 -16.014 1.00 96.00 110 SER A C 1
ATOM 822 O O . SER A 1 110 ? 16.145 2.303 -16.549 1.00 96.00 110 SER A O 1
ATOM 824 N N . LEU A 1 111 ? 16.035 0.437 -15.308 1.00 95.88 111 LEU A N 1
ATOM 825 C CA . LEU A 1 111 ? 14.581 0.465 -15.133 1.00 95.88 111 LEU A CA 1
ATOM 826 C C . LEU A 1 111 ? 14.150 1.214 -13.873 1.00 95.88 111 LEU A C 1
ATOM 828 O O . LEU A 1 111 ? 12.998 1.645 -13.798 1.00 95.88 111 LEU A O 1
ATOM 832 N N . LEU A 1 112 ? 15.042 1.377 -12.894 1.00 94.00 112 LEU A N 1
ATOM 833 C CA . LEU A 1 112 ? 14.719 1.978 -11.605 1.00 94.00 112 LEU A CA 1
ATOM 834 C C . LEU A 1 112 ? 14.064 3.365 -11.742 1.00 94.00 112 LEU A C 1
ATOM 836 O O . LEU A 1 112 ? 12.992 3.530 -11.164 1.00 94.00 112 LEU A O 1
ATOM 840 N N . PRO A 1 113 ? 14.567 4.312 -12.565 1.00 96.50 113 PRO A N 1
ATOM 841 C CA . PRO A 1 113 ? 13.937 5.628 -12.712 1.00 96.50 113 PRO A CA 1
ATOM 842 C C . PRO A 1 113 ? 12.504 5.570 -13.260 1.00 96.50 113 PRO A C 1
ATOM 844 O O . PRO A 1 113 ? 11.691 6.437 -12.957 1.00 96.50 113 PRO A O 1
ATOM 847 N N . LYS A 1 114 ? 12.176 4.539 -14.052 1.00 95.44 114 LYS A N 1
ATOM 848 C CA . LYS A 1 114 ? 10.827 4.334 -14.607 1.00 95.44 114 LYS A CA 1
ATOM 849 C C . LYS A 1 114 ? 9.884 3.695 -13.591 1.00 95.44 114 LYS A C 1
ATOM 851 O O . LYS A 1 114 ? 8.694 3.986 -13.576 1.00 95.44 114 LYS A O 1
ATOM 856 N N . LEU A 1 115 ? 10.413 2.800 -12.758 1.00 95.75 115 LEU A N 1
ATOM 857 C CA . LEU A 1 115 ? 9.635 2.046 -11.778 1.00 95.75 115 LEU A CA 1
ATOM 858 C C . LEU A 1 115 ? 9.427 2.806 -10.468 1.00 95.75 115 LEU A C 1
ATOM 860 O O . LEU A 1 115 ? 8.417 2.580 -9.806 1.00 95.75 115 LEU A O 1
ATOM 864 N N . GLN A 1 116 ? 10.366 3.672 -10.088 1.00 95.50 116 GLN A N 1
ATOM 865 C CA . GLN A 1 116 ? 10.341 4.387 -8.815 1.00 95.50 116 GLN A CA 1
ATOM 866 C C . GLN A 1 116 ? 9.041 5.174 -8.579 1.00 95.50 116 GLN A C 1
ATOM 868 O O . GLN A 1 116 ? 8.384 4.880 -7.584 1.00 95.50 116 GLN A O 1
ATOM 873 N N . PRO A 1 117 ? 8.567 6.049 -9.491 1.00 97.25 117 PRO A N 1
ATOM 874 C CA . PRO A 1 117 ? 7.326 6.794 -9.251 1.00 97.25 117 PRO A CA 1
ATOM 875 C C . PRO A 1 117 ? 6.098 5.882 -9.097 1.00 97.25 117 PRO A C 1
ATOM 877 O O . PRO A 1 117 ? 5.190 6.173 -8.322 1.00 97.25 117 PRO A O 1
ATOM 880 N N . ILE A 1 118 ? 6.073 4.741 -9.795 1.00 97.06 118 ILE A N 1
ATOM 881 C CA . ILE A 1 118 ? 4.981 3.764 -9.689 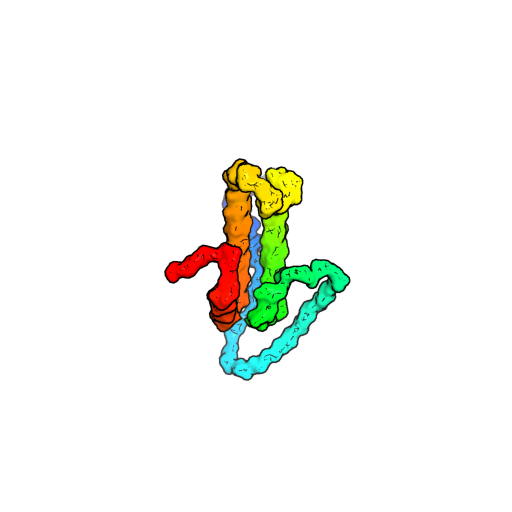1.00 97.06 118 ILE A CA 1
ATOM 882 C C . ILE A 1 118 ? 5.015 3.080 -8.318 1.00 97.06 118 ILE A C 1
ATOM 884 O O . ILE A 1 118 ? 3.973 2.887 -7.690 1.00 97.06 118 ILE A O 1
ATOM 888 N N . ARG A 1 119 ? 6.214 2.730 -7.834 1.00 93.44 119 ARG A N 1
ATOM 889 C CA . ARG A 1 119 ? 6.408 2.165 -6.493 1.00 93.44 119 ARG A CA 1
ATOM 890 C C . ARG A 1 119 ? 5.989 3.155 -5.417 1.00 93.44 119 ARG A C 1
ATOM 892 O O . ARG A 1 119 ? 5.251 2.759 -4.520 1.00 93.44 119 ARG A O 1
ATOM 899 N N . ASP A 1 120 ? 6.392 4.413 -5.540 1.00 95.69 120 ASP A N 1
ATOM 900 C CA . ASP A 1 120 ? 6.039 5.469 -4.591 1.00 95.69 120 ASP A CA 1
ATOM 901 C C . ASP A 1 120 ? 4.516 5.654 -4.524 1.00 95.69 120 ASP A C 1
ATOM 903 O O . ASP A 1 120 ? 3.938 5.671 -3.437 1.00 95.69 120 ASP A O 1
ATOM 907 N N . GLN A 1 121 ? 3.831 5.649 -5.673 1.00 96.50 121 GLN A N 1
ATOM 908 C CA . GLN A 1 121 ? 2.369 5.713 -5.712 1.00 96.50 121 GLN A CA 1
ATOM 909 C C . GLN A 1 121 ? 1.702 4.489 -5.064 1.00 96.50 121 GLN A C 1
ATOM 911 O O . GLN A 1 121 ? 0.713 4.631 -4.343 1.00 96.50 121 GLN A O 1
ATOM 916 N N . MET A 1 122 ? 2.219 3.280 -5.307 1.00 93.81 122 MET A N 1
ATOM 917 C CA . MET A 1 122 ? 1.696 2.065 -4.676 1.00 93.81 122 MET A CA 1
ATOM 918 C C . MET A 1 122 ? 1.901 2.078 -3.156 1.00 93.81 122 MET A C 1
ATOM 920 O O . MET A 1 122 ? 0.998 1.656 -2.430 1.00 93.81 122 MET A O 1
ATOM 924 N N . MET A 1 123 ? 3.055 2.564 -2.682 1.00 91.88 123 MET A N 1
ATOM 925 C CA . MET A 1 123 ? 3.345 2.731 -1.255 1.00 91.88 123 MET A CA 1
ATOM 926 C C . MET A 1 123 ? 2.400 3.748 -0.619 1.00 91.88 123 MET A C 1
ATOM 928 O O . MET A 1 123 ? 1.819 3.458 0.421 1.00 91.88 123 MET A O 1
ATOM 932 N N . GLU A 1 124 ? 2.167 4.887 -1.269 1.00 95.62 124 GLU A N 1
ATOM 933 C CA . GLU A 1 124 ? 1.236 5.907 -0.782 1.00 95.62 124 GLU A CA 1
ATOM 934 C C . GLU A 1 124 ? -0.209 5.388 -0.711 1.00 95.62 124 GLU A C 1
ATOM 936 O O . GLU A 1 124 ? -0.916 5.623 0.271 1.00 95.62 124 GLU A O 1
ATOM 941 N N . ASN A 1 125 ? -0.653 4.624 -1.714 1.00 94.62 125 ASN A N 1
ATOM 942 C CA . ASN A 1 125 ? -1.964 3.972 -1.675 1.00 94.62 125 ASN A CA 1
ATOM 943 C C . ASN A 1 125 ? -2.047 2.966 -0.513 1.00 94.62 125 ASN A C 1
ATOM 945 O O . ASN A 1 125 ? -3.052 2.916 0.196 1.00 94.62 125 ASN A O 1
ATOM 949 N N . GLY A 1 126 ? -0.978 2.193 -0.289 1.00 91.44 126 GLY A N 1
ATOM 950 C CA . GLY A 1 126 ? -0.869 1.263 0.835 1.00 91.44 126 GLY A CA 1
ATOM 951 C C . GLY A 1 126 ? -0.902 1.965 2.193 1.00 91.44 126 GLY A C 1
ATOM 952 O O . GLY A 1 126 ? -1.622 1.520 3.083 1.00 91.44 126 GLY A O 1
ATOM 953 N N . ARG A 1 127 ? -0.198 3.094 2.335 1.00 92.69 127 ARG A N 1
ATOM 954 C CA . ARG A 1 127 ? -0.196 3.925 3.545 1.00 92.69 127 ARG A CA 1
ATOM 955 C C . ARG A 1 127 ? -1.607 4.407 3.881 1.00 92.69 127 ARG A C 1
ATOM 957 O O . ARG A 1 127 ? -2.069 4.186 4.994 1.00 92.6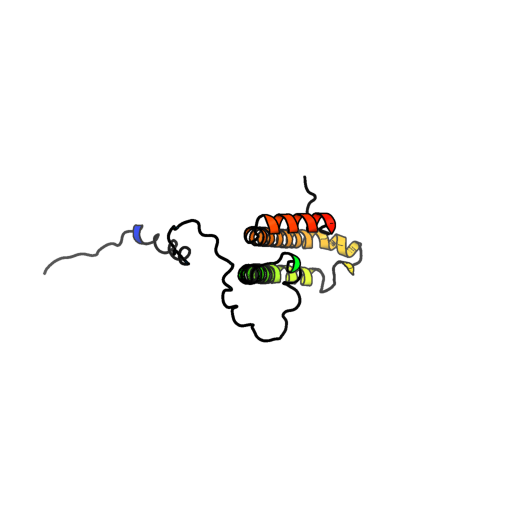9 127 ARG A O 1
ATOM 964 N N . LYS A 1 128 ? -2.332 4.966 2.906 1.00 93.81 128 LYS A N 1
ATOM 965 C CA . LYS A 1 128 ? -3.726 5.411 3.097 1.00 93.81 128 LYS A CA 1
ATOM 966 C C . LYS A 1 128 ? -4.654 4.270 3.510 1.00 93.81 128 LYS A C 1
ATOM 968 O O . LYS A 1 128 ? -5.479 4.437 4.403 1.00 93.81 128 LYS A O 1
ATOM 973 N N . ALA A 1 129 ? -4.525 3.109 2.869 1.00 92.00 129 ALA A N 1
ATOM 974 C CA . ALA A 1 129 ? -5.307 1.931 3.234 1.00 92.00 129 ALA A CA 1
ATOM 975 C C . ALA A 1 129 ? -4.982 1.460 4.661 1.00 92.00 129 ALA A C 1
ATOM 977 O O . ALA A 1 129 ? -5.887 1.110 5.415 1.00 92.00 129 ALA A O 1
ATOM 978 N N . HIS A 1 130 ? -3.706 1.491 5.053 1.00 88.31 130 HIS A N 1
ATOM 979 C CA . HIS A 1 130 ? -3.278 1.154 6.406 1.00 88.31 130 HIS A CA 1
ATOM 980 C C . HIS A 1 130 ? -3.890 2.096 7.449 1.00 88.31 130 HIS A C 1
ATOM 982 O O . HIS A 1 130 ? -4.482 1.618 8.410 1.00 88.31 130 HIS A O 1
ATOM 988 N N . GLU A 1 131 ? -3.859 3.411 7.219 1.00 91.44 131 GLU A N 1
ATOM 989 C CA . GLU A 1 131 ? -4.486 4.406 8.105 1.00 91.44 131 GLU A CA 1
ATOM 990 C C . GLU A 1 131 ? -5.993 4.166 8.276 1.00 91.44 131 GLU A C 1
ATOM 992 O O . GLU A 1 131 ? -6.525 4.227 9.386 1.00 91.44 131 GLU A O 1
ATOM 997 N N . GLN A 1 132 ? -6.692 3.832 7.186 1.00 93.19 132 GLN A N 1
ATOM 998 C CA . GLN A 1 132 ? -8.111 3.473 7.244 1.00 93.19 132 GLN A CA 1
ATOM 999 C C . GLN A 1 132 ? -8.351 2.203 8.068 1.00 93.19 132 GLN A C 1
ATOM 1001 O O . GLN A 1 132 ? -9.327 2.135 8.812 1.00 93.19 132 GLN A O 1
ATOM 1006 N N . ILE A 1 133 ? -7.470 1.206 7.960 1.00 90.56 133 ILE A N 1
ATOM 1007 C CA . ILE A 1 133 ? -7.549 -0.027 8.750 1.00 90.56 133 ILE A CA 1
ATOM 1008 C C . ILE A 1 133 ? -7.289 0.268 10.229 1.00 90.56 133 ILE A C 1
ATOM 1010 O O . ILE A 1 133 ? -8.070 -0.164 11.073 1.00 90.56 133 ILE A O 1
ATOM 1014 N N . GLU A 1 134 ? -6.249 1.033 10.563 1.00 89.88 134 GLU A N 1
ATOM 1015 C CA . GLU A 1 134 ? -5.931 1.397 11.947 1.00 89.88 134 GLU A CA 1
ATOM 1016 C C . GLU A 1 134 ? -7.059 2.178 12.626 1.00 89.88 134 GLU A C 1
ATOM 1018 O O . GLU A 1 134 ? -7.305 1.990 13.821 1.00 89.88 134 GLU A O 1
ATOM 1023 N N . ALA A 1 135 ? -7.787 3.012 11.879 1.00 94.38 135 ALA A N 1
ATOM 1024 C CA . ALA A 1 135 ? -8.956 3.731 12.381 1.00 94.38 135 ALA A CA 1
ATOM 1025 C C . ALA A 1 135 ? -10.107 2.795 12.802 1.00 94.38 135 ALA A C 1
ATOM 1027 O O . ALA A 1 135 ? -10.903 3.161 13.666 1.00 94.38 135 ALA A O 1
ATOM 1028 N N . LEU A 1 136 ? -10.183 1.581 12.241 1.00 93.94 136 LEU A N 1
ATOM 1029 C CA . LEU A 1 136 ? -11.189 0.571 12.596 1.00 93.94 136 LEU A CA 1
ATOM 1030 C C . LEU A 1 136 ? -10.831 -0.225 13.854 1.00 93.94 136 LEU A C 1
ATOM 1032 O O . LEU A 1 136 ? -11.701 -0.906 14.400 1.00 93.94 136 LEU A O 1
ATOM 1036 N N . LEU A 1 137 ? -9.571 -0.185 14.288 1.00 92.62 137 LEU A N 1
ATOM 1037 C CA . LEU A 1 137 ? -9.073 -0.959 15.421 1.00 92.62 137 LEU A CA 1
ATOM 1038 C C . LEU A 1 137 ? -9.349 -0.251 16.753 1.00 92.62 137 LEU A C 1
ATOM 1040 O O . LEU A 1 137 ? -9.313 0.979 16.849 1.00 92.62 137 LEU A O 1
ATOM 1044 N N . THR A 1 138 ? -9.565 -1.033 17.812 1.00 94.44 138 THR A N 1
ATOM 1045 C CA . THR A 1 138 ? -9.592 -0.489 19.178 1.00 94.44 138 THR A CA 1
ATOM 1046 C C . THR A 1 138 ? -8.186 -0.046 19.616 1.00 94.44 138 THR A C 1
ATOM 1048 O O . THR A 1 138 ? -7.188 -0.485 19.030 1.00 94.44 138 THR A O 1
ATOM 1051 N N . PRO A 1 139 ? -8.053 0.800 20.656 1.00 93.88 139 PRO A N 1
ATOM 1052 C CA . PRO A 1 139 ? -6.746 1.154 21.216 1.00 93.88 139 PRO A CA 1
ATOM 1053 C C . PRO A 1 139 ? -5.883 -0.067 21.582 1.00 93.88 139 PRO A C 1
ATOM 1055 O O . PRO A 1 139 ? -4.683 -0.088 21.310 1.00 93.88 139 PRO A O 1
ATOM 1058 N N . GLU A 1 140 ? -6.492 -1.115 22.134 1.00 91.94 140 GLU A N 1
ATOM 1059 C CA . GLU A 1 140 ? -5.818 -2.354 22.530 1.00 91.94 140 GLU A CA 1
ATOM 1060 C C . GLU A 1 140 ? -5.334 -3.137 21.306 1.00 91.94 140 GLU A C 1
ATOM 1062 O O . GLU A 1 140 ? -4.191 -3.597 21.275 1.00 91.94 140 GLU A O 1
ATOM 1067 N N . GLN A 1 141 ? -6.171 -3.242 20.269 1.00 92.62 141 GLN A N 1
ATOM 1068 C CA . GLN A 1 141 ? -5.804 -3.878 19.003 1.00 92.62 141 GLN A CA 1
ATOM 1069 C C . GLN A 1 141 ? -4.667 -3.119 18.306 1.00 92.62 141 GLN A C 1
ATOM 1071 O O . GLN A 1 141 ? -3.730 -3.753 17.827 1.00 92.62 141 GLN A O 1
ATOM 1076 N N . ARG A 1 142 ? -4.679 -1.776 18.317 1.00 90.19 142 ARG A N 1
ATOM 1077 C CA . ARG A 1 142 ? -3.573 -0.948 17.798 1.00 90.19 142 ARG A CA 1
ATOM 1078 C C . ARG A 1 142 ? -2.271 -1.174 18.561 1.00 90.19 142 ARG A C 1
ATOM 1080 O O . ARG A 1 142 ? -1.216 -1.310 17.949 1.00 90.19 142 ARG A O 1
ATOM 1087 N N . LYS A 1 143 ? -2.325 -1.281 19.892 1.00 90.00 143 LYS A N 1
ATOM 1088 C CA . LYS A 1 143 ? -1.139 -1.599 20.703 1.00 90.00 143 LYS A CA 1
ATOM 1089 C C . LYS A 1 143 ? -0.572 -2.976 20.349 1.00 90.00 143 LYS A C 1
ATOM 1091 O O . LYS A 1 143 ? 0.644 -3.113 20.215 1.00 90.00 143 LYS A O 1
ATOM 1096 N N . LYS A 1 144 ? -1.446 -3.972 20.164 1.00 88.50 144 LYS A N 1
ATOM 1097 C CA . LYS A 1 144 ? -1.061 -5.322 19.732 1.00 88.50 144 LYS A CA 1
ATOM 1098 C C . LYS A 1 144 ? -0.421 -5.291 18.341 1.00 88.50 144 LYS A C 1
ATOM 1100 O O . LYS A 1 144 ? 0.637 -5.885 18.154 1.00 88.50 144 LYS A O 1
ATOM 1105 N N . LEU A 1 145 ? -1.023 -4.539 17.412 1.00 86.19 145 LEU A N 1
ATOM 1106 C CA . LEU A 1 145 ? -0.497 -4.275 16.071 1.00 86.19 145 LEU A CA 1
ATOM 1107 C C . LEU A 1 145 ? 0.922 -3.703 16.132 1.00 86.19 145 LEU A C 1
ATOM 1109 O O . LEU A 1 145 ? 1.850 -4.315 15.614 1.00 86.19 145 LEU A O 1
ATOM 1113 N N . ALA A 1 146 ? 1.112 -2.595 16.846 1.00 85.50 146 ALA A N 1
ATOM 1114 C CA . ALA A 1 146 ? 2.412 -1.947 16.990 1.00 85.50 146 ALA A CA 1
ATOM 1115 C C . ALA A 1 146 ? 3.471 -2.856 17.640 1.00 85.50 146 ALA A C 1
ATOM 1117 O O . ALA A 1 146 ? 4.642 -2.820 17.265 1.00 85.50 146 ALA A O 1
ATOM 1118 N N . GLN A 1 147 ? 3.087 -3.683 18.618 1.00 85.94 147 GLN A N 1
ATOM 1119 C CA . GLN A 1 147 ? 3.993 -4.658 19.226 1.00 85.94 147 GLN A CA 1
ATOM 1120 C C . GLN A 1 147 ? 4.456 -5.710 18.213 1.00 85.94 147 GLN A C 1
ATOM 1122 O O . GLN A 1 147 ? 5.660 -5.871 18.033 1.00 85.94 147 GLN A O 1
ATOM 1127 N N . HIS A 1 148 ? 3.528 -6.343 17.498 1.00 83.50 148 HIS A N 1
ATOM 1128 C CA . HIS A 1 148 ? 3.863 -7.320 16.460 1.00 83.50 148 HIS A CA 1
ATOM 1129 C C . HIS A 1 148 ? 4.755 -6.716 15.368 1.00 83.50 148 HIS A C 1
ATOM 1131 O O . HIS A 1 148 ? 5.702 -7.354 14.920 1.00 83.50 148 HIS A O 1
ATOM 1137 N N . MET A 1 149 ? 4.498 -5.466 14.965 1.00 78.25 149 MET A N 1
ATOM 1138 C CA . MET A 1 149 ? 5.327 -4.773 13.973 1.00 78.25 149 MET A CA 1
ATOM 1139 C C . MET A 1 149 ? 6.764 -4.537 14.460 1.00 78.25 149 MET A C 1
ATOM 1141 O O . MET A 1 149 ? 7.696 -4.634 13.662 1.00 78.25 149 MET A O 1
ATOM 1145 N N . ARG A 1 150 ? 6.961 -4.270 15.759 1.00 82.00 150 ARG A N 1
ATOM 1146 C CA . ARG A 1 150 ? 8.297 -4.146 16.369 1.00 82.00 150 ARG A CA 1
ATOM 1147 C C . ARG A 1 150 ? 9.017 -5.486 16.478 1.00 82.00 150 ARG A C 1
ATOM 1149 O O . ARG A 1 150 ? 10.213 -5.547 16.228 1.00 82.00 150 ARG A O 1
ATOM 1156 N N . GLU A 1 151 ? 8.296 -6.540 16.848 1.00 78.81 151 GLU A N 1
ATOM 1157 C CA . GLU A 1 151 ? 8.862 -7.874 17.080 1.00 78.81 151 GLU A CA 1
ATOM 1158 C C . GLU A 1 151 ? 9.223 -8.592 15.778 1.00 78.81 151 GLU A C 1
ATOM 1160 O O . GLU A 1 151 ? 10.273 -9.225 15.686 1.00 78.81 151 GLU A O 1
ATOM 1165 N N . HIS A 1 152 ? 8.374 -8.475 14.758 1.00 73.69 152 HIS A N 1
ATOM 1166 C CA . HIS A 1 152 ? 8.564 -9.181 13.494 1.00 73.69 152 HIS A CA 1
ATOM 1167 C C . HIS A 1 152 ? 9.213 -8.335 12.406 1.00 73.69 152 HIS A C 1
ATOM 1169 O O . HIS A 1 152 ? 9.590 -8.893 11.378 1.00 73.69 152 HIS A O 1
ATOM 1175 N N . GLY A 1 153 ? 9.383 -7.031 12.651 1.00 59.84 153 GLY A N 1
ATOM 1176 C CA . GLY A 1 153 ? 9.967 -6.081 11.720 1.00 59.84 153 GLY A CA 1
ATOM 1177 C C . GLY A 1 153 ? 9.164 -6.001 10.425 1.00 59.84 153 GLY A C 1
ATOM 1178 O O . GLY A 1 153 ? 9.191 -6.904 9.589 1.00 59.84 153 GLY A O 1
ATOM 1179 N N . MET A 1 154 ? 8.504 -4.873 10.173 1.00 53.78 154 MET A N 1
ATOM 1180 C CA . MET A 1 154 ? 8.100 -4.589 8.798 1.00 53.78 154 MET A CA 1
ATOM 1181 C C . MET A 1 154 ? 9.362 -4.528 7.936 1.00 53.78 154 MET A C 1
ATOM 1183 O O . MET A 1 154 ? 10.130 -3.569 8.001 1.00 53.78 154 MET A O 1
ATOM 1187 N N . ARG A 1 155 ? 9.562 -5.543 7.091 1.00 49.72 155 ARG A N 1
ATOM 1188 C CA . ARG A 1 155 ? 10.537 -5.568 5.991 1.00 49.72 155 ARG A CA 1
ATOM 1189 C C . ARG A 1 155 ? 10.132 -4.550 4.903 1.00 49.72 155 ARG A C 1
ATOM 1191 O O . ARG A 1 155 ? 9.985 -4.925 3.741 1.00 49.72 155 ARG A O 1
ATOM 1198 N N . GLY A 1 156 ? 9.898 -3.287 5.280 1.00 48.78 156 GLY A N 1
ATOM 1199 C CA . GLY A 1 156 ? 9.482 -2.210 4.374 1.00 48.78 156 GLY A CA 1
ATOM 1200 C C . GLY A 1 156 ? 8.746 -0.992 4.963 1.00 48.78 156 GLY A C 1
ATOM 1201 O O . GLY A 1 156 ? 8.157 -0.264 4.173 1.00 48.78 156 GLY A O 1
ATOM 1202 N N . GLY A 1 157 ? 8.732 -0.748 6.280 1.00 43.56 157 GLY A N 1
ATOM 1203 C CA . GLY A 1 157 ? 8.188 0.502 6.855 1.00 43.56 157 GLY A CA 1
ATOM 1204 C C . GLY A 1 157 ? 9.296 1.515 7.184 1.00 43.56 157 GLY A C 1
ATOM 1205 O O . GLY A 1 157 ? 10.408 1.073 7.485 1.00 43.56 157 GLY A O 1
ATOM 1206 N N . PRO A 1 158 ? 9.043 2.842 7.128 1.00 39.59 158 PRO A N 1
ATOM 1207 C CA . PRO A 1 158 ? 10.017 3.823 7.599 1.00 39.59 158 PRO A CA 1
ATOM 1208 C C . PRO A 1 158 ? 10.295 3.587 9.097 1.00 39.59 158 PRO A C 1
ATOM 1210 O O . PRO A 1 158 ? 9.374 3.202 9.826 1.00 39.59 158 PRO A O 1
ATOM 1213 N N . PRO A 1 159 ? 11.552 3.740 9.551 1.00 35.41 159 PRO A N 1
ATOM 1214 C CA . PRO A 1 159 ? 11.907 3.533 10.951 1.00 35.41 159 PRO A CA 1
ATOM 1215 C C . PRO A 1 159 ? 11.121 4.498 11.855 1.00 35.41 159 PRO A C 1
ATOM 1217 O O . PRO A 1 159 ? 10.810 5.604 11.415 1.00 35.41 159 PRO A O 1
ATOM 1220 N N . PRO A 1 160 ? 10.779 4.091 13.091 1.00 45.84 160 PRO A N 1
ATOM 1221 C CA . PRO A 1 160 ? 10.213 5.017 14.064 1.00 45.84 160 PRO A CA 1
ATOM 1222 C C . PRO A 1 160 ? 11.250 6.092 14.423 1.00 45.84 160 PRO A C 1
ATOM 1224 O O . PRO A 1 160 ? 12.426 5.758 14.592 1.00 45.84 160 PRO A O 1
ATOM 1227 N N . ASP A 1 161 ? 10.789 7.343 14.512 1.00 43.66 161 ASP A N 1
ATOM 1228 C CA . ASP A 1 161 ? 11.553 8.498 15.011 1.00 43.66 161 ASP A CA 1
ATOM 1229 C C . ASP A 1 161 ? 12.062 8.287 16.450 1.00 43.66 161 ASP A C 1
ATOM 1231 O O . ASP A 1 161 ? 11.318 7.692 17.273 1.00 43.66 161 ASP A O 1
#

Foldseek 3Di:
DDDDDPPDDDPVVPPPPVPPVPDDDDDDDDDDDDDDDDDDDDDQDDDDDDDDPPDQQVVQVVLVDDSVLSVQLVVLVVVLCVVLVVLVVQVCVLVVNDDLVPDDPVSNVVSCVVNVVSVVVSVVSVVVSVVVSLVSHDPSSVVVVVVCCVVVPDPDDDDDD

Radius of gyration: 25.16 Å; chains: 1; bounding box: 78×61×55 Å